Protein AF-A0AAN6R757-F1 (afdb_monomer_lite)

Structure (mmCIF, N/CA/C/O backbone):
data_AF-A0AAN6R757-F1
#
_entry.id   AF-A0AAN6R757-F1
#
loop_
_atom_site.group_PDB
_atom_site.id
_atom_site.type_symbol
_atom_site.label_atom_id
_atom_site.label_alt_id
_atom_site.label_comp_id
_atom_site.label_asym_id
_atom_site.label_entity_id
_atom_site.label_seq_id
_atom_site.pdbx_PDB_ins_code
_atom_site.Cartn_x
_atom_site.Cartn_y
_atom_site.Cartn_z
_atom_site.occupancy
_atom_site.B_iso_or_equiv
_atom_site.auth_seq_id
_atom_site.auth_comp_id
_atom_site.auth_asym_id
_atom_site.auth_atom_id
_atom_site.pdbx_PDB_model_num
ATOM 1 N N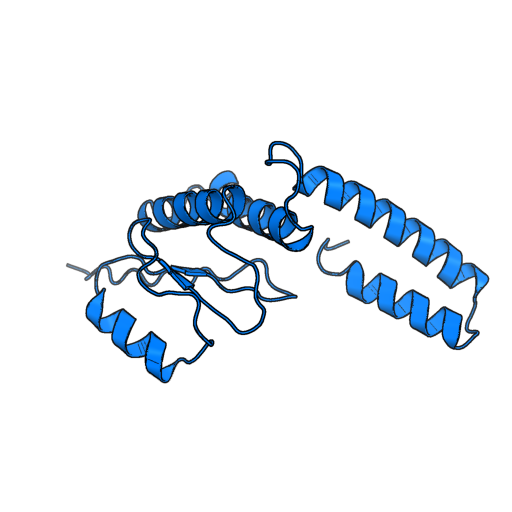 . MET A 1 1 ? 3.968 -3.737 19.428 1.00 42.16 1 MET A N 1
ATOM 2 C CA . MET A 1 1 ? 2.716 -4.061 18.716 1.00 42.16 1 MET A CA 1
ATOM 3 C C . MET A 1 1 ? 3.040 -4.020 17.236 1.00 42.16 1 MET A C 1
ATOM 5 O O . MET A 1 1 ? 3.551 -3.001 16.791 1.00 42.16 1 MET A O 1
ATOM 9 N N . GLU A 1 2 ? 2.880 -5.122 16.504 1.00 47.59 2 GLU A N 1
ATOM 10 C CA . GLU A 1 2 ? 3.058 -5.090 15.046 1.00 47.59 2 GLU A CA 1
ATOM 11 C C . GLU A 1 2 ? 2.054 -4.096 14.449 1.00 47.59 2 GLU A C 1
ATOM 13 O O . GLU A 1 2 ? 0.849 -4.220 14.682 1.00 47.59 2 GLU A O 1
ATOM 18 N N . ARG A 1 3 ? 2.552 -3.091 13.710 1.00 55.97 3 ARG A N 1
ATOM 19 C CA . ARG A 1 3 ? 1.737 -2.017 13.106 1.00 55.97 3 ARG A CA 1
ATOM 20 C C . ARG A 1 3 ? 0.619 -2.580 12.202 1.00 55.97 3 ARG A C 1
ATOM 22 O O . ARG A 1 3 ? -0.431 -1.966 12.067 1.00 55.97 3 ARG A O 1
ATOM 29 N N . THR A 1 4 ? 0.802 -3.789 11.664 1.00 54.69 4 THR A N 1
ATOM 30 C CA . THR A 1 4 ? -0.144 -4.546 10.821 1.00 54.69 4 THR A CA 1
ATOM 31 C C . THR A 1 4 ? -1.352 -5.142 11.557 1.00 54.69 4 THR A C 1
ATOM 33 O O . THR A 1 4 ? -2.259 -5.647 10.899 1.00 54.69 4 THR A O 1
ATOM 36 N N . ASN A 1 5 ? -1.420 -5.072 12.892 1.00 72.50 5 ASN A N 1
ATOM 37 C CA . ASN A 1 5 ? -2.529 -5.643 13.676 1.00 72.50 5 ASN A CA 1
ATOM 38 C C . ASN A 1 5 ? -3.460 -4.580 14.305 1.00 72.50 5 ASN A C 1
ATOM 40 O O . ASN A 1 5 ? -4.344 -4.898 15.104 1.00 72.50 5 ASN A O 1
ATOM 44 N N . LEU A 1 6 ? -3.278 -3.301 13.959 1.00 83.12 6 LEU A N 1
ATOM 45 C CA . LEU A 1 6 ? -4.083 -2.205 14.513 1.00 83.12 6 LEU A CA 1
ATOM 46 C C . LEU A 1 6 ? -5.534 -2.245 14.030 1.00 83.12 6 LEU A C 1
ATOM 48 O O . LEU A 1 6 ? -6.446 -2.167 14.848 1.00 83.12 6 LEU A O 1
ATOM 52 N N . ASP A 1 7 ? -5.765 -2.451 12.733 1.00 84.62 7 ASP A N 1
ATOM 53 C CA . ASP A 1 7 ? -7.122 -2.489 12.170 1.00 84.62 7 ASP A CA 1
ATOM 54 C C . ASP A 1 7 ? -7.954 -3.644 12.725 1.00 84.62 7 ASP A C 1
ATOM 56 O O . ASP A 1 7 ? -9.109 -3.459 13.106 1.00 84.62 7 ASP A O 1
ATOM 60 N N . ALA A 1 8 ? -7.355 -4.829 12.853 1.00 86.62 8 ALA A N 1
ATOM 61 C CA . ALA A 1 8 ? -8.032 -5.978 13.442 1.00 86.62 8 ALA A CA 1
ATOM 62 C C . ALA A 1 8 ? -8.360 -5.751 14.930 1.00 86.62 8 ALA A C 1
ATOM 64 O O . ALA A 1 8 ? -9.424 -6.169 15.396 1.00 86.62 8 ALA A O 1
ATOM 65 N N . SER A 1 9 ? -7.483 -5.057 15.662 1.00 89.50 9 SER A N 1
ATOM 66 C CA . SER A 1 9 ? -7.703 -4.688 17.066 1.00 89.50 9 SER A CA 1
ATOM 67 C C . SER A 1 9 ? -8.801 -3.628 17.215 1.00 89.50 9 SER A C 1
ATOM 69 O O . SER A 1 9 ? -9.659 -3.760 18.087 1.00 89.50 9 SER A O 1
ATOM 71 N N . ILE A 1 10 ? -8.846 -2.631 16.325 1.00 92.75 10 ILE A N 1
ATOM 72 C CA . ILE A 1 10 ? -9.920 -1.626 16.255 1.00 92.75 10 ILE A CA 1
ATOM 73 C C . ILE A 1 10 ? -11.268 -2.307 15.979 1.00 92.75 10 ILE A C 1
ATOM 75 O O . ILE A 1 10 ? -12.242 -2.078 16.699 1.00 92.75 10 ILE A O 1
ATOM 79 N N . ASP A 1 11 ? -11.329 -3.192 14.980 1.00 92.88 11 ASP A N 1
ATOM 80 C CA . ASP A 1 11 ? -12.548 -3.928 14.624 1.00 92.88 11 ASP A CA 1
ATOM 81 C C . ASP A 1 11 ? -12.994 -4.888 15.733 1.00 92.88 11 ASP A C 1
ATOM 83 O O . ASP A 1 11 ? -14.189 -5.092 15.962 1.00 92.88 11 ASP A O 1
ATOM 87 N N . MET A 1 12 ? -12.049 -5.491 16.454 1.00 93.62 12 MET A N 1
ATOM 88 C CA . MET A 1 12 ? -12.356 -6.259 17.655 1.00 93.62 12 MET A CA 1
ATOM 89 C C . MET A 1 12 ? -13.001 -5.371 18.725 1.00 93.62 12 MET A C 1
ATOM 91 O O . MET A 1 12 ? -14.061 -5.746 19.221 1.00 93.62 12 MET A O 1
ATOM 95 N N . CYS A 1 13 ? -12.412 -4.218 19.061 1.00 95.25 13 CYS A N 1
ATOM 96 C CA . CYS A 1 13 ? -12.955 -3.327 20.092 1.00 95.25 13 CYS A CA 1
ATOM 97 C C . CYS A 1 13 ? -14.373 -2.872 19.747 1.00 95.25 13 CYS A C 1
ATOM 99 O O . CYS A 1 13 ? -15.268 -2.989 20.579 1.00 95.25 13 CYS A O 1
ATOM 101 N N . ARG A 1 14 ? -14.606 -2.469 18.491 1.00 96.19 14 ARG A N 1
ATOM 102 C CA . ARG A 1 14 ? -15.942 -2.104 17.992 1.00 96.19 14 ARG A CA 1
ATOM 103 C C . ARG A 1 14 ? -16.962 -3.222 18.200 1.00 96.19 14 ARG A C 1
ATOM 105 O O . ARG A 1 14 ? -18.014 -2.984 18.778 1.00 96.19 14 ARG A O 1
ATOM 112 N N . ARG A 1 15 ? -16.622 -4.463 17.830 1.00 96.25 15 ARG A N 1
ATOM 113 C CA . ARG A 1 15 ? -17.514 -5.622 18.027 1.00 96.25 15 ARG A CA 1
ATOM 114 C C . ARG A 1 15 ? -17.830 -5.900 19.496 1.00 96.25 15 ARG A C 1
ATOM 116 O O . ARG A 1 15 ? -18.935 -6.339 19.794 1.00 96.25 15 ARG A O 1
ATOM 123 N N . GLN A 1 16 ? -16.877 -5.687 20.401 1.00 96.81 16 GLN A N 1
ATOM 124 C CA . GLN A 1 16 ? -17.099 -5.892 21.836 1.00 96.81 16 GLN A CA 1
ATOM 125 C C . GLN A 1 16 ? -17.991 -4.797 22.433 1.00 96.81 16 GLN A C 1
ATOM 127 O O . GLN A 1 16 ? -18.904 -5.112 23.196 1.00 96.81 16 GLN A O 1
ATOM 132 N N . ILE A 1 17 ? -17.790 -3.542 22.017 1.00 96.31 17 ILE A N 1
ATOM 133 C CA . ILE A 1 17 ? -18.650 -2.407 22.378 1.00 96.31 17 ILE A CA 1
ATOM 134 C C . ILE A 1 17 ? -20.086 -2.650 21.897 1.00 96.31 17 ILE A C 1
ATOM 136 O O . ILE A 1 17 ? -21.017 -2.555 22.695 1.00 96.31 17 ILE A O 1
ATOM 140 N N . ASP A 1 18 ? -20.264 -3.049 20.635 1.00 96.94 18 ASP A N 1
ATOM 141 C CA . ASP A 1 18 ? -21.580 -3.355 20.056 1.00 96.94 18 ASP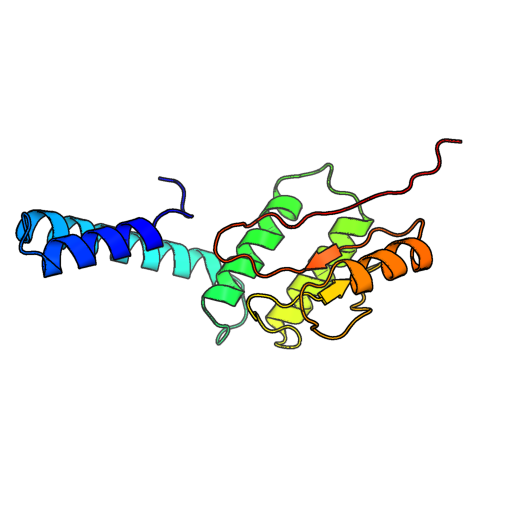 A CA 1
ATOM 142 C C . ASP A 1 18 ? -22.279 -4.524 20.773 1.00 96.94 18 ASP A C 1
ATOM 144 O O . ASP A 1 18 ? -23.506 -4.558 20.878 1.00 96.94 18 ASP A O 1
ATOM 148 N N . ALA A 1 19 ? -21.505 -5.478 21.301 1.00 96.56 19 ALA A N 1
ATOM 149 C CA . ALA A 1 19 ? -22.009 -6.593 22.100 1.00 96.56 19 ALA A CA 1
ATOM 150 C C . ALA A 1 19 ? -22.324 -6.216 23.564 1.00 96.56 19 ALA A C 1
ATOM 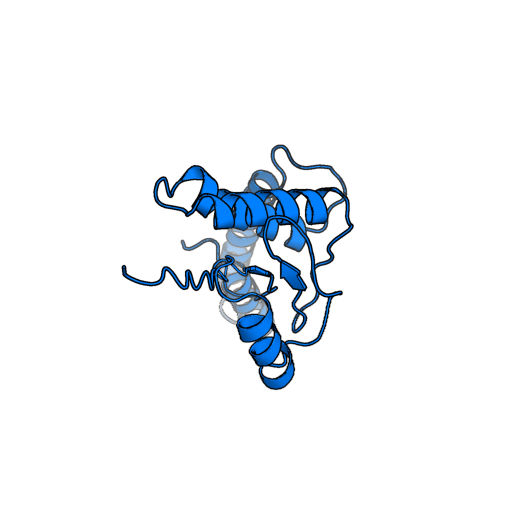152 O O . ALA A 1 19 ? -22.838 -7.052 24.309 1.00 96.56 19 ALA A O 1
ATOM 153 N N . GLY A 1 20 ? -22.023 -4.985 23.994 1.00 94.56 20 GLY A N 1
ATOM 154 C CA . GLY A 1 20 ? -22.192 -4.532 25.377 1.00 94.56 20 GLY A CA 1
ATOM 155 C C . GLY A 1 20 ? -21.177 -5.131 26.359 1.00 94.56 20 GLY A C 1
ATOM 156 O O . GLY A 1 20 ? -21.372 -5.051 27.573 1.00 94.56 20 GLY A O 1
ATOM 157 N N . CYS A 1 21 ? -20.106 -5.748 25.857 1.00 92.38 21 CYS A N 1
ATOM 158 C CA . CYS A 1 21 ? -19.069 -6.370 26.670 1.00 92.38 21 CYS A CA 1
ATOM 159 C C . CYS A 1 21 ? -18.106 -5.303 27.186 1.00 92.38 21 CYS A C 1
ATOM 161 O O . CYS A 1 21 ? -17.420 -4.694 26.374 1.00 92.38 21 CYS A O 1
ATOM 163 N N . ASP A 1 22 ? -18.031 -5.117 28.511 1.00 91.25 22 ASP A N 1
ATOM 164 C CA . ASP A 1 22 ? -17.036 -4.261 29.191 1.00 91.25 22 ASP A CA 1
ATOM 165 C C . ASP A 1 22 ? -16.753 -2.952 28.423 1.00 91.25 22 ASP A C 1
ATOM 167 O O . ASP A 1 22 ? -15.626 -2.652 28.022 1.00 91.25 22 ASP A O 1
ATOM 171 N N . VAL A 1 23 ? -17.840 -2.229 28.118 1.00 95.31 23 VAL A N 1
ATOM 172 C CA . VAL A 1 23 ? -17.849 -1.133 27.136 1.00 95.31 23 VAL A CA 1
ATOM 173 C C . VAL A 1 23 ? -16.820 -0.062 27.480 1.00 95.31 23 VAL A C 1
ATOM 175 O O . VAL A 1 23 ? -16.124 0.414 26.593 1.00 95.31 23 VAL A O 1
ATOM 178 N N . GLU A 1 24 ? -16.685 0.288 28.759 1.00 96.38 24 GLU A N 1
ATOM 179 C CA . GLU A 1 24 ? -15.736 1.307 29.216 1.00 96.38 24 GLU A CA 1
ATOM 180 C C . GLU A 1 24 ? -14.287 0.909 28.907 1.00 96.38 24 GLU A C 1
ATOM 182 O O . GLU A 1 24 ? -13.529 1.702 28.347 1.00 96.38 24 GLU A O 1
ATOM 187 N N . ARG A 1 25 ? -13.917 -0.348 29.180 1.00 94.94 25 ARG A N 1
ATOM 188 C CA . ARG A 1 25 ? -12.577 -0.859 28.886 1.00 94.94 25 ARG A CA 1
ATOM 189 C C . ARG A 1 25 ? -12.290 -0.885 27.388 1.00 94.94 25 ARG A C 1
ATOM 191 O O . ARG A 1 25 ? -11.206 -0.481 26.971 1.00 94.94 25 ARG A O 1
ATOM 198 N N . TYR A 1 26 ? -13.220 -1.395 26.581 1.00 96.19 26 TYR A N 1
ATOM 199 C CA . TYR A 1 26 ? -13.011 -1.482 25.134 1.00 96.19 26 TYR A CA 1
ATOM 200 C C . TYR A 1 26 ? -13.081 -0.122 24.442 1.00 96.19 26 TYR A C 1
ATOM 202 O O . TYR A 1 26 ? -12.413 0.047 23.426 1.00 96.19 26 TYR A O 1
ATOM 210 N N . GLN A 1 27 ? -13.819 0.846 24.991 1.00 97.12 27 GLN A N 1
ATOM 211 C CA . GLN A 1 27 ? -13.803 2.223 24.506 1.00 97.12 27 GLN A CA 1
ATOM 212 C C . GLN A 1 27 ? -12.452 2.886 24.779 1.00 97.12 27 GLN A C 1
ATOM 214 O O . GLN A 1 27 ? -11.849 3.400 23.846 1.00 97.12 27 GLN A O 1
ATOM 219 N N . ALA A 1 28 ? -11.932 2.795 26.009 1.00 95.25 28 ALA A N 1
ATOM 220 C CA . ALA A 1 28 ? -10.612 3.340 26.332 1.00 95.25 28 ALA A CA 1
ATOM 221 C C . ALA A 1 28 ? -9.514 2.727 25.443 1.00 95.25 28 ALA A C 1
ATOM 223 O O . ALA A 1 28 ? -8.690 3.440 24.882 1.00 95.25 28 ALA A O 1
ATOM 224 N N . TYR A 1 29 ? -9.551 1.406 25.236 1.00 94.56 29 TYR A N 1
ATOM 225 C CA . TYR A 1 29 ? -8.585 0.750 24.355 1.00 94.56 29 TYR A CA 1
ATOM 226 C C . TYR A 1 29 ? -8.767 1.125 22.875 1.00 94.56 29 TYR A C 1
ATOM 228 O O . TYR A 1 29 ? -7.785 1.242 22.145 1.00 94.56 29 TYR A O 1
ATOM 236 N N . LEU A 1 30 ? -10.006 1.328 22.413 1.00 95.19 30 LEU A N 1
ATOM 237 C CA . LEU A 1 30 ? -10.277 1.823 21.063 1.00 95.19 30 LEU A CA 1
ATOM 238 C C . LEU A 1 30 ? -9.681 3.219 20.852 1.00 95.19 30 LEU A C 1
ATOM 240 O O . LEU A 1 30 ? -9.103 3.458 19.795 1.00 95.19 30 LEU A O 1
ATOM 244 N N . ASP A 1 31 ? -9.802 4.109 21.835 1.00 95.44 31 ASP A N 1
ATOM 245 C CA . ASP A 1 31 ? -9.274 5.471 21.752 1.00 95.44 31 ASP A CA 1
ATOM 246 C C . ASP A 1 31 ? -7.738 5.454 21.612 1.00 95.44 31 ASP A C 1
ATOM 248 O O . ASP A 1 31 ? -7.214 6.042 20.663 1.00 95.44 31 ASP A O 1
ATOM 252 N N . ASP A 1 32 ? -7.035 4.670 22.441 1.00 94.00 32 ASP A N 1
ATOM 253 C CA . ASP A 1 32 ? -5.576 4.477 22.347 1.00 94.00 32 ASP A CA 1
ATOM 254 C C . ASP A 1 32 ? -5.151 3.924 20.970 1.00 94.00 32 ASP A C 1
ATOM 256 O O . ASP A 1 32 ? -4.156 4.344 20.373 1.00 94.00 32 ASP A O 1
ATOM 260 N N . LEU A 1 33 ? -5.909 2.958 20.433 1.00 92.44 33 LEU A N 1
ATOM 261 C CA . LEU A 1 33 ? -5.634 2.364 19.122 1.00 92.44 33 LEU A CA 1
ATOM 262 C C . LEU A 1 33 ? -5.839 3.363 17.976 1.00 92.44 33 LEU A C 1
ATOM 264 O O . LEU A 1 33 ? -5.109 3.312 16.983 1.00 92.44 33 LEU A O 1
ATOM 268 N N . LEU A 1 34 ? -6.838 4.242 18.084 1.00 92.12 34 LEU A N 1
ATOM 269 C CA . LEU A 1 34 ? -7.111 5.276 17.087 1.00 92.12 34 LEU A CA 1
ATOM 270 C C . LEU A 1 34 ? -6.037 6.367 17.100 1.00 92.12 34 LEU A C 1
ATOM 272 O O . LEU A 1 34 ? -5.629 6.802 16.023 1.00 92.12 34 LEU A O 1
ATOM 276 N N . GLU A 1 35 ? -5.553 6.764 18.278 1.00 91.75 35 GLU A N 1
ATOM 277 C CA . GLU A 1 35 ? -4.432 7.700 18.418 1.00 91.75 35 GLU A CA 1
ATOM 278 C C . GLU A 1 35 ? -3.157 7.120 17.794 1.00 91.75 35 GLU A C 1
ATOM 280 O O . GLU A 1 35 ? -2.594 7.717 16.876 1.00 91.75 35 GLU A O 1
ATOM 285 N N . ALA A 1 36 ? -2.779 5.895 18.175 1.00 89.12 36 ALA A N 1
ATOM 286 C CA . ALA A 1 36 ? -1.614 5.219 17.603 1.00 89.12 36 ALA A CA 1
ATOM 287 C C . ALA A 1 36 ? -1.719 5.057 16.076 1.00 89.12 36 ALA A C 1
ATOM 289 O O . ALA A 1 36 ? -0.731 5.193 15.351 1.00 89.12 36 ALA A O 1
ATOM 290 N N . LYS A 1 37 ? -2.922 4.772 15.558 1.00 87.00 37 LYS A N 1
ATOM 291 C CA . LYS A 1 37 ? -3.158 4.697 14.112 1.00 87.00 37 LYS A CA 1
ATOM 292 C C . LYS A 1 37 ? -2.958 6.055 13.437 1.00 87.00 37 LYS A C 1
ATOM 294 O O . LYS A 1 37 ? -2.364 6.096 12.363 1.00 87.00 37 LYS A O 1
ATOM 299 N N . ALA A 1 38 ? -3.430 7.143 14.041 1.00 86.75 38 ALA A N 1
ATOM 300 C CA . ALA A 1 38 ? -3.256 8.485 13.496 1.00 86.75 38 ALA A CA 1
ATOM 301 C C . ALA A 1 38 ? -1.774 8.890 13.439 1.00 86.75 38 ALA A C 1
ATOM 303 O O . ALA A 1 38 ? -1.337 9.422 12.422 1.00 86.75 38 ALA A O 1
ATOM 304 N N . GLU A 1 39 ? -0.992 8.584 14.477 1.00 87.88 39 GLU A N 1
ATOM 305 C CA . GLU A 1 39 ? 0.458 8.825 14.485 1.00 87.88 39 GLU A CA 1
ATOM 306 C C . GLU A 1 39 ? 1.166 8.066 13.354 1.00 87.88 39 GLU A C 1
ATOM 308 O O . GLU A 1 39 ? 1.931 8.644 12.588 1.00 87.88 39 GLU A O 1
ATOM 313 N N . ILE A 1 40 ? 0.845 6.783 13.176 1.00 85.81 40 ILE A N 1
ATOM 314 C CA . ILE A 1 40 ? 1.423 5.964 12.102 1.00 85.81 40 ILE A CA 1
ATOM 315 C C . ILE A 1 40 ? 1.031 6.485 10.713 1.00 85.81 40 ILE A C 1
ATOM 317 O O . ILE A 1 40 ? 1.841 6.455 9.789 1.00 85.81 40 ILE A O 1
ATOM 321 N N . GLU A 1 41 ? -0.204 6.956 10.536 1.00 84.88 41 GLU A N 1
ATOM 322 C CA . GLU A 1 41 ? -0.638 7.548 9.268 1.00 84.88 41 GLU A CA 1
ATOM 323 C C . GLU A 1 41 ? 0.116 8.850 8.949 1.00 84.88 41 GLU A C 1
ATOM 325 O O . GLU A 1 41 ? 0.379 9.120 7.776 1.00 84.88 41 GLU A O 1
ATOM 330 N N . VAL A 1 42 ? 0.501 9.627 9.969 1.00 86.19 42 VAL A N 1
ATOM 331 C CA . VAL A 1 42 ? 1.382 10.794 9.804 1.00 86.19 42 VAL A CA 1
ATOM 332 C C . VAL A 1 42 ? 2.776 10.353 9.362 1.00 86.19 42 VAL A C 1
ATOM 334 O O . VAL A 1 42 ? 3.275 10.893 8.374 1.00 86.19 42 VAL A O 1
ATOM 337 N N . ASP A 1 43 ? 3.360 9.338 10.011 1.00 86.88 43 ASP A N 1
ATOM 338 C CA . ASP A 1 43 ? 4.660 8.772 9.613 1.00 86.88 43 ASP A CA 1
ATOM 339 C C . ASP A 1 43 ? 4.654 8.329 8.136 1.00 86.88 43 ASP A C 1
ATOM 341 O O . ASP A 1 43 ? 5.610 8.556 7.398 1.00 86.88 43 ASP A O 1
ATOM 345 N N . TYR A 1 44 ? 3.573 7.691 7.671 1.00 87.81 44 TYR A N 1
ATOM 346 C CA . TYR A 1 44 ? 3.474 7.204 6.288 1.00 87.81 44 TYR A CA 1
ATOM 347 C C . TYR A 1 44 ? 3.411 8.323 5.245 1.00 87.81 44 TYR A C 1
ATOM 349 O O . TYR A 1 44 ? 3.853 8.130 4.111 1.00 87.81 44 TYR A O 1
ATOM 357 N N . ALA A 1 45 ? 2.847 9.474 5.607 1.00 89.56 45 ALA A N 1
ATOM 358 C CA . ALA A 1 45 ? 2.734 10.626 4.721 1.00 89.56 45 ALA A CA 1
ATOM 359 C C . ALA A 1 45 ? 3.996 11.507 4.716 1.00 89.56 45 ALA A C 1
ATOM 361 O O . ALA A 1 45 ? 4.106 12.413 3.884 1.00 89.56 45 ALA A O 1
ATOM 362 N N . GLU A 1 46 ? 4.949 11.268 5.622 1.00 91.38 46 GLU A N 1
ATOM 363 C CA . GLU A 1 46 ? 6.147 12.090 5.742 1.00 91.38 46 GLU A CA 1
ATOM 364 C C . GLU A 1 46 ? 6.998 12.047 4.459 1.00 91.38 46 GLU A C 1
ATOM 366 O O . GLU A 1 46 ? 7.442 10.997 3.986 1.00 91.38 46 GLU A O 1
ATOM 371 N N . GLY A 1 47 ? 7.223 13.228 3.875 1.00 91.19 47 GLY A N 1
ATOM 372 C CA . GLY A 1 47 ? 7.995 13.389 2.641 1.00 91.19 47 GLY A CA 1
ATOM 373 C C . GLY A 1 47 ? 7.271 12.961 1.360 1.00 91.19 47 GLY A C 1
ATOM 374 O O . GLY A 1 47 ? 7.890 12.980 0.297 1.00 91.19 47 GLY A O 1
ATOM 375 N N . GLU A 1 48 ? 5.985 12.602 1.428 1.00 94.56 48 GLU A N 1
ATOM 376 C CA . GLU A 1 48 ? 5.195 12.172 0.272 1.00 94.56 48 GLU A CA 1
ATOM 377 C C . GLU A 1 48 ? 4.257 13.273 -0.261 1.00 94.56 48 GLU A C 1
ATOM 379 O O . GLU A 1 48 ? 3.870 14.183 0.480 1.00 94.56 48 GLU A O 1
ATOM 384 N N . PRO A 1 49 ? 3.868 13.230 -1.553 1.00 94.75 49 PRO A N 1
ATOM 385 C CA . PRO A 1 49 ? 2.926 14.192 -2.118 1.00 94.75 49 PRO A CA 1
ATOM 386 C C . PRO A 1 49 ? 1.597 14.218 -1.346 1.00 94.75 49 PRO A C 1
ATOM 388 O O . PRO A 1 49 ? 1.082 13.157 -0.982 1.00 94.75 49 PRO A O 1
ATOM 391 N N . PRO A 1 50 ? 0.994 15.397 -1.111 1.00 92.56 50 PRO A N 1
ATOM 392 C CA . PRO A 1 50 ? -0.310 15.482 -0.466 1.00 92.56 50 PRO A CA 1
ATOM 393 C C . PRO A 1 50 ? -1.420 14.949 -1.383 1.00 92.56 50 PRO A C 1
ATOM 395 O O . PRO A 1 50 ? -1.334 15.041 -2.606 1.00 92.56 50 PRO A O 1
ATOM 398 N N . GLY A 1 51 ? -2.508 14.460 -0.786 1.00 89.94 51 GLY A N 1
ATOM 399 C CA . GLY A 1 51 ? -3.713 14.051 -1.518 1.00 89.94 51 GLY A CA 1
ATOM 400 C C . GLY A 1 51 ? -3.721 12.597 -1.998 1.00 89.94 51 GLY A C 1
ATOM 401 O O . GLY A 1 51 ? -4.656 12.203 -2.695 1.00 89.94 51 GLY A O 1
ATOM 402 N N . LEU A 1 52 ? -2.729 11.792 -1.609 1.00 91.50 52 LEU A N 1
ATOM 403 C CA . LEU A 1 52 ? -2.772 10.345 -1.806 1.00 91.50 52 LEU A CA 1
ATOM 404 C C . LEU A 1 52 ? -3.734 9.701 -0.796 1.00 91.50 52 LEU A C 1
ATOM 406 O O . LEU A 1 52 ? -4.039 10.261 0.260 1.00 91.50 52 LEU A O 1
ATOM 410 N N . SER A 1 53 ? -4.241 8.514 -1.129 1.00 89.56 53 SER A N 1
ATOM 411 C CA . SER A 1 53 ? -5.045 7.742 -0.177 1.00 89.56 53 SER A CA 1
ATOM 412 C C . SER A 1 53 ? -4.163 7.161 0.934 1.00 89.56 53 SER A C 1
ATOM 414 O O . SER A 1 53 ? -2.965 6.950 0.745 1.00 89.56 53 SER A O 1
ATOM 416 N N . LYS A 1 54 ? -4.764 6.858 2.089 1.00 86.31 54 LYS A N 1
ATOM 417 C CA . LYS A 1 54 ? -4.067 6.230 3.226 1.00 86.31 54 LYS A CA 1
ATOM 418 C C . LYS A 1 54 ? -3.368 4.930 2.830 1.00 86.31 54 LYS A C 1
ATOM 420 O O . LYS A 1 54 ? -2.206 4.732 3.170 1.00 86.31 54 LYS A O 1
ATOM 425 N N . ASP A 1 55 ? -4.052 4.106 2.042 1.00 84.44 55 ASP A N 1
ATOM 426 C CA . ASP A 1 55 ? -3.508 2.846 1.542 1.00 84.44 55 ASP A CA 1
ATOM 427 C C . ASP A 1 55 ? -2.266 3.093 0.669 1.00 84.44 55 ASP A C 1
ATOM 429 O O . ASP A 1 55 ? -1.296 2.338 0.734 1.00 84.44 55 ASP A O 1
ATOM 433 N N . VAL A 1 56 ? -2.264 4.174 -0.126 1.00 89.44 56 VAL A N 1
ATOM 434 C CA . VAL A 1 56 ? -1.123 4.542 -0.982 1.00 89.44 56 VAL A CA 1
ATOM 435 C C . VAL A 1 56 ? 0.063 4.995 -0.139 1.00 89.44 56 VAL A C 1
ATOM 437 O O . VAL A 1 56 ? 1.173 4.527 -0.384 1.00 89.44 56 VAL A O 1
ATOM 440 N N . TYR A 1 57 ? -0.152 5.831 0.881 1.00 90.12 57 TYR A N 1
ATOM 441 C CA . TYR A 1 57 ? 0.919 6.216 1.808 1.00 90.12 57 TYR A CA 1
ATOM 442 C C . TYR A 1 57 ? 1.527 4.998 2.503 1.00 90.12 57 TYR A C 1
ATOM 444 O O . TYR A 1 57 ? 2.746 4.827 2.508 1.00 90.12 57 TYR A O 1
ATOM 452 N N . GLN A 1 58 ? 0.684 4.102 3.018 1.00 86.31 58 GLN A N 1
ATOM 453 C CA . GLN A 1 58 ? 1.145 2.871 3.647 1.00 86.31 58 GLN A CA 1
ATOM 454 C C . GLN A 1 58 ? 1.950 2.006 2.671 1.00 86.31 58 GLN A C 1
ATOM 456 O O . GLN A 1 58 ? 3.012 1.497 3.032 1.00 86.31 58 GLN A O 1
ATOM 461 N N . ARG A 1 59 ? 1.486 1.846 1.425 1.00 86.88 59 ARG A N 1
ATOM 462 C CA . ARG A 1 59 ? 2.197 1.034 0.432 1.00 86.88 59 ARG A CA 1
ATOM 463 C C . ARG A 1 59 ? 3.542 1.643 0.053 1.00 86.88 59 ARG A C 1
ATOM 465 O O . ARG A 1 59 ? 4.527 0.910 -0.004 1.00 86.88 59 ARG A O 1
ATOM 472 N N . ILE A 1 60 ? 3.600 2.959 -0.148 1.00 90.44 60 ILE A N 1
ATOM 473 C CA . ILE A 1 60 ? 4.853 3.688 -0.374 1.00 90.44 60 ILE A CA 1
ATOM 474 C C . ILE A 1 60 ? 5.818 3.453 0.792 1.00 90.44 60 ILE A C 1
ATOM 476 O O . ILE A 1 60 ? 6.967 3.077 0.562 1.00 90.44 60 ILE A O 1
ATOM 480 N N . TRP A 1 61 ? 5.352 3.600 2.035 1.00 88.12 61 TRP A N 1
ATOM 481 C CA . TRP A 1 61 ? 6.167 3.336 3.218 1.00 88.12 61 TRP A CA 1
ATOM 482 C C . TRP A 1 61 ? 6.702 1.898 3.232 1.00 88.12 61 TRP A C 1
ATOM 484 O O . TRP A 1 61 ? 7.900 1.697 3.421 1.00 88.12 61 TRP A O 1
ATOM 494 N N . CYS A 1 62 ? 5.855 0.900 2.946 1.00 84.19 62 CYS A N 1
ATOM 495 C CA . CYS A 1 62 ? 6.266 -0.503 2.855 1.00 84.19 62 CYS A CA 1
ATOM 496 C C . CYS A 1 62 ? 7.322 -0.748 1.770 1.00 84.19 62 CYS A C 1
ATOM 498 O O . CYS A 1 62 ? 8.256 -1.504 2.011 1.00 84.19 62 CYS A O 1
ATOM 500 N N . LEU A 1 63 ? 7.186 -0.128 0.596 1.00 85.50 63 LEU A N 1
ATOM 501 C CA . LEU A 1 63 ? 8.131 -0.276 -0.516 1.00 85.50 63 LEU A CA 1
ATOM 502 C C . LEU A 1 63 ? 9.494 0.363 -0.222 1.00 85.50 63 LEU A C 1
ATOM 504 O O . LEU A 1 63 ? 10.511 -0.128 -0.710 1.00 85.50 63 LEU A O 1
ATOM 508 N N . LYS A 1 64 ? 9.536 1.412 0.607 1.00 86.88 64 LYS A N 1
ATOM 509 C CA . LYS A 1 64 ? 10.797 2.003 1.074 1.00 86.88 64 LYS A CA 1
ATOM 510 C C . LYS A 1 64 ? 11.571 1.078 2.011 1.00 86.88 64 LYS A C 1
ATOM 512 O O . LYS A 1 64 ? 12.793 1.065 1.936 1.00 86.88 64 LYS A O 1
ATOM 517 N N . GLN A 1 65 ? 10.893 0.280 2.849 1.00 82.00 65 GLN A N 1
ATOM 518 C CA . GLN A 1 65 ? 11.572 -0.493 3.901 1.00 82.00 65 GLN A CA 1
ATOM 519 C C . GLN A 1 65 ? 12.670 -1.428 3.349 1.00 82.00 65 GLN A C 1
ATOM 521 O O . GLN A 1 65 ? 13.798 -1.340 3.826 1.00 82.00 65 GLN A O 1
ATOM 526 N N . PRO A 1 66 ? 12.428 -2.277 2.327 1.00 74.69 66 PRO A N 1
ATOM 527 C CA . PRO A 1 66 ? 13.495 -3.109 1.771 1.00 74.69 66 PRO A CA 1
ATOM 528 C C . PRO A 1 66 ? 14.624 -2.286 1.142 1.00 74.69 66 PRO A C 1
ATOM 530 O O . PRO A 1 66 ? 15.781 -2.656 1.253 1.00 74.69 66 PRO A O 1
ATOM 533 N N . VAL A 1 67 ? 14.317 -1.152 0.506 1.00 75.06 67 VAL A N 1
ATOM 534 C CA . VAL A 1 67 ? 15.337 -0.310 -0.145 1.00 75.06 67 VAL A CA 1
ATOM 535 C C . VAL A 1 67 ? 16.228 0.405 0.874 1.00 75.06 67 VAL A C 1
ATOM 537 O O . VAL A 1 67 ? 17.407 0.626 0.605 1.00 75.06 67 VAL A O 1
ATOM 540 N N . GLU A 1 68 ? 15.671 0.781 2.024 1.00 76.50 68 GLU A N 1
ATOM 541 C CA . GLU A 1 68 ? 16.387 1.483 3.092 1.00 76.50 68 GLU A CA 1
ATOM 542 C C . GLU A 1 68 ? 17.183 0.536 3.996 1.00 76.50 68 GLU A C 1
ATOM 544 O O . GLU A 1 68 ? 18.259 0.909 4.462 1.00 76.50 68 GLU A O 1
ATOM 549 N N . TYR A 1 69 ? 16.671 -0.674 4.243 1.00 72.88 69 TYR A N 1
ATOM 550 C CA . TYR A 1 69 ? 17.216 -1.579 5.261 1.00 72.88 69 TYR A CA 1
ATOM 551 C C . TYR A 1 69 ? 17.863 -2.857 4.715 1.00 72.88 69 TYR A C 1
ATOM 553 O O . TYR A 1 69 ? 18.526 -3.553 5.484 1.00 72.88 69 TYR A O 1
ATOM 561 N N . ASP A 1 70 ? 17.701 -3.179 3.429 1.00 76.06 70 ASP A N 1
ATOM 562 C CA . ASP A 1 70 ? 18.305 -4.363 2.814 1.00 76.06 70 ASP A CA 1
ATOM 563 C C . ASP A 1 70 ? 19.359 -3.971 1.768 1.00 76.06 70 ASP A C 1
ATOM 565 O O . ASP A 1 70 ? 19.071 -3.766 0.588 1.00 76.06 70 ASP A O 1
ATOM 569 N N . GLU A 1 71 ? 20.620 -3.889 2.202 1.00 72.12 71 GLU A N 1
ATOM 570 C CA . GLU A 1 71 ? 21.767 -3.637 1.316 1.00 72.12 71 GLU A CA 1
ATOM 571 C C . GLU A 1 71 ? 21.988 -4.755 0.280 1.00 72.12 71 GLU A C 1
ATOM 573 O O . GLU A 1 71 ? 22.729 -4.558 -0.686 1.00 72.12 71 GLU A O 1
ATOM 578 N N . LEU A 1 72 ? 21.359 -5.924 0.460 1.00 76.25 72 LEU A N 1
ATOM 579 C CA . LEU A 1 72 ? 21.465 -7.069 -0.442 1.00 76.25 72 LEU A CA 1
ATOM 580 C C . LEU A 1 72 ? 20.350 -7.100 -1.493 1.00 76.25 72 LEU A C 1
ATOM 582 O O . LEU A 1 72 ? 20.318 -8.029 -2.305 1.00 76.25 72 LEU A O 1
ATOM 586 N N . ILE A 1 73 ? 19.457 -6.102 -1.521 1.00 76.88 73 ILE A N 1
ATOM 587 C CA . ILE A 1 73 ? 18.423 -6.031 -2.550 1.00 76.88 73 ILE A CA 1
ATOM 588 C C . ILE A 1 73 ? 19.069 -5.939 -3.949 1.00 76.88 73 ILE A C 1
ATOM 590 O O . ILE A 1 73 ? 19.904 -5.059 -4.194 1.00 76.88 73 ILE A O 1
ATOM 594 N N . PRO A 1 74 ? 18.704 -6.819 -4.903 1.00 81.00 74 PRO A N 1
ATOM 595 C CA . PRO A 1 74 ? 19.244 -6.753 -6.255 1.00 81.00 74 PRO A CA 1
ATOM 596 C C . PRO A 1 74 ? 19.000 -5.383 -6.899 1.00 81.00 74 PRO A C 1
ATOM 598 O O . PRO A 1 74 ? 17.922 -4.800 -6.758 1.00 81.00 74 PRO A O 1
ATOM 601 N N . ILE A 1 75 ? 19.974 -4.883 -7.670 1.00 83.00 75 ILE A N 1
ATOM 602 C CA . ILE A 1 75 ? 19.864 -3.590 -8.378 1.00 83.00 75 ILE A CA 1
ATOM 603 C C . ILE A 1 75 ? 18.593 -3.543 -9.238 1.00 83.00 75 ILE A C 1
ATOM 605 O O . ILE A 1 75 ? 17.894 -2.535 -9.269 1.00 83.00 75 ILE A O 1
ATOM 609 N N . SER A 1 76 ? 18.272 -4.650 -9.901 1.00 80.12 76 SER A N 1
ATOM 610 C CA . SER A 1 76 ? 17.074 -4.821 -10.722 1.00 80.12 76 SER A CA 1
ATOM 611 C C . SER A 1 76 ? 15.775 -4.669 -9.914 1.00 80.12 76 SER A C 1
ATOM 613 O O . SER A 1 76 ? 14.839 -4.003 -10.358 1.00 80.12 76 SER A O 1
ATOM 615 N N . SER A 1 77 ? 15.740 -5.194 -8.685 1.00 80.88 77 SER A N 1
ATOM 616 C CA . SER A 1 77 ? 14.624 -4.999 -7.752 1.00 80.88 77 SER A CA 1
ATOM 617 C C . SER A 1 77 ? 14.511 -3.541 -7.311 1.00 80.88 77 SER A C 1
ATOM 619 O O . SER A 1 77 ? 13.411 -3.000 -7.313 1.00 80.88 77 SER A O 1
ATOM 621 N N . LYS A 1 78 ? 15.633 -2.866 -7.026 1.00 85.06 78 LYS A N 1
ATOM 622 C CA . LYS A 1 78 ? 15.634 -1.434 -6.690 1.00 85.06 78 LYS A CA 1
ATOM 623 C C . LYS A 1 78 ? 15.074 -0.570 -7.825 1.00 85.06 78 LYS A C 1
ATOM 625 O O . LYS A 1 78 ? 14.239 0.290 -7.572 1.00 85.06 78 LYS A O 1
ATOM 630 N N . ILE A 1 79 ? 15.473 -0.842 -9.070 1.00 89.31 79 ILE A N 1
ATOM 631 C CA . ILE A 1 79 ? 14.964 -0.135 -10.257 1.00 89.31 79 ILE A CA 1
ATOM 632 C C . ILE A 1 79 ? 13.439 -0.292 -10.380 1.00 89.31 79 ILE A C 1
ATOM 634 O O . ILE A 1 79 ? 12.738 0.684 -10.652 1.00 89.31 79 ILE A O 1
ATOM 638 N N . ASN A 1 80 ? 12.912 -1.502 -10.165 1.00 89.69 80 ASN A N 1
ATOM 639 C CA . ASN A 1 80 ? 11.467 -1.737 -10.160 1.00 89.69 80 ASN A CA 1
ATOM 640 C C . ASN A 1 80 ? 10.778 -0.981 -9.015 1.00 89.69 80 ASN A C 1
ATOM 642 O O . ASN A 1 80 ? 9.782 -0.300 -9.259 1.00 89.69 80 ASN A O 1
ATOM 646 N N . THR A 1 81 ? 11.321 -1.042 -7.797 1.00 88.94 81 THR A N 1
ATOM 647 C CA . THR A 1 81 ? 10.761 -0.335 -6.638 1.00 88.94 81 THR A CA 1
ATOM 648 C C . THR A 1 81 ? 10.702 1.174 -6.860 1.00 88.94 81 THR A C 1
ATOM 650 O O . THR A 1 81 ? 9.652 1.772 -6.633 1.00 88.94 81 THR A O 1
ATOM 653 N N . ASP A 1 82 ? 11.775 1.794 -7.358 1.00 91.88 82 ASP A N 1
ATOM 654 C CA . ASP A 1 82 ? 11.819 3.236 -7.632 1.00 91.88 82 ASP A CA 1
ATOM 655 C C . ASP A 1 82 ? 10.740 3.649 -8.648 1.00 91.88 82 ASP A C 1
ATOM 657 O O . ASP A 1 82 ? 10.052 4.659 -8.471 1.00 91.88 82 ASP A O 1
ATOM 661 N N . ALA A 1 83 ? 10.536 2.836 -9.689 1.00 93.94 83 ALA A N 1
ATOM 662 C CA . ALA A 1 83 ? 9.516 3.089 -10.700 1.00 93.94 83 ALA A CA 1
ATOM 663 C C . ALA A 1 83 ? 8.083 2.936 -10.157 1.00 93.94 83 ALA A C 1
ATOM 665 O O . ALA A 1 83 ? 7.209 3.740 -10.490 1.00 93.94 83 ALA A O 1
ATOM 666 N N . ILE A 1 84 ? 7.845 1.945 -9.294 1.00 92.62 84 ILE A N 1
ATOM 667 C CA . ILE A 1 84 ? 6.549 1.728 -8.633 1.00 92.62 84 ILE A CA 1
ATOM 668 C C . ILE A 1 84 ? 6.242 2.870 -7.658 1.00 92.62 84 ILE A C 1
ATOM 670 O O . ILE A 1 84 ? 5.126 3.393 -7.654 1.00 92.62 84 ILE A O 1
ATOM 674 N N . LEU A 1 85 ? 7.231 3.300 -6.866 1.00 93.19 85 LEU A N 1
ATOM 675 C CA . LEU A 1 85 ? 7.110 4.446 -5.963 1.00 93.19 85 LEU A CA 1
ATOM 676 C C . LEU A 1 85 ? 6.688 5.705 -6.726 1.00 93.19 85 LEU A C 1
ATOM 678 O O . LEU A 1 85 ? 5.739 6.382 -6.332 1.00 93.19 85 LEU A O 1
ATOM 682 N N . GLU A 1 86 ? 7.349 5.995 -7.846 1.00 95.56 86 GLU A N 1
ATOM 683 C CA . GLU A 1 86 ? 6.996 7.131 -8.699 1.00 95.56 86 GLU A CA 1
ATOM 684 C C . GLU A 1 86 ? 5.585 6.998 -9.292 1.00 95.56 86 GLU A C 1
ATOM 686 O O . GLU A 1 86 ? 4.831 7.974 -9.372 1.00 95.56 86 GLU A O 1
ATOM 691 N N . ALA A 1 87 ? 5.179 5.789 -9.680 1.00 94.75 87 ALA A N 1
ATOM 692 C CA . ALA A 1 87 ? 3.846 5.546 -10.214 1.00 94.75 87 ALA A CA 1
ATOM 693 C C . ALA A 1 87 ? 2.743 5.809 -9.178 1.00 94.75 87 ALA A C 1
ATOM 695 O O . ALA A 1 87 ? 1.730 6.421 -9.523 1.00 94.75 87 ALA A O 1
ATOM 696 N N . TYR A 1 88 ? 2.949 5.427 -7.915 1.00 94.12 88 TYR A N 1
ATOM 697 C CA . TYR A 1 88 ? 2.029 5.768 -6.828 1.00 94.12 88 TYR A CA 1
ATOM 698 C C . TYR A 1 88 ? 2.010 7.271 -6.535 1.00 94.12 88 TYR A C 1
ATOM 700 O O . TYR A 1 88 ? 0.938 7.871 -6.472 1.00 94.12 88 TYR A O 1
ATOM 708 N N . ARG A 1 89 ? 3.184 7.907 -6.424 1.00 95.50 89 ARG A N 1
ATOM 709 C CA . ARG A 1 89 ? 3.316 9.352 -6.156 1.00 95.50 89 ARG A CA 1
ATOM 710 C C . ARG A 1 89 ? 2.642 10.224 -7.209 1.00 95.50 89 ARG A C 1
ATOM 712 O O . ARG A 1 89 ? 2.108 11.281 -6.888 1.00 95.50 89 ARG A O 1
ATOM 719 N N . THR A 1 90 ? 2.664 9.779 -8.464 1.00 94.94 90 THR A N 1
ATOM 720 C CA . THR A 1 90 ? 2.048 10.484 -9.598 1.00 94.94 90 THR A CA 1
ATOM 721 C C . THR A 1 90 ? 0.608 10.059 -9.883 1.00 94.94 90 THR A C 1
ATOM 723 O O . THR A 1 90 ? 0.002 10.579 -10.819 1.00 94.94 90 THR A O 1
ATOM 726 N N . GLY A 1 91 ? 0.054 9.116 -9.114 1.00 91.38 91 GLY A N 1
ATOM 727 C CA . GLY A 1 91 ? -1.293 8.582 -9.328 1.00 91.38 91 GLY A CA 1
ATOM 728 C C . GLY A 1 91 ? -1.451 7.751 -10.608 1.00 91.38 91 GLY A C 1
ATOM 729 O O . GLY A 1 91 ? -2.571 7.496 -11.036 1.00 91.38 91 GLY A O 1
ATOM 730 N N . LYS A 1 92 ? -0.349 7.329 -11.243 1.00 92.12 92 LYS A N 1
ATOM 731 C CA . LYS A 1 92 ? -0.370 6.422 -12.406 1.00 92.12 92 LYS A CA 1
ATOM 732 C C . LYS A 1 92 ? -0.689 4.984 -12.014 1.00 92.12 92 LYS A C 1
ATOM 734 O O . LYS A 1 92 ? -1.159 4.218 -12.852 1.00 92.12 92 LYS A O 1
ATOM 739 N N . LEU A 1 93 ? -0.405 4.625 -10.765 1.00 90.50 93 LEU A N 1
ATOM 740 C CA . LEU A 1 93 ? -0.755 3.341 -10.187 1.00 90.50 93 LEU A CA 1
ATOM 741 C C . LEU A 1 93 ? -1.750 3.551 -9.050 1.00 90.50 93 LEU A C 1
ATOM 743 O O . LEU A 1 93 ? -1.515 4.334 -8.130 1.00 90.50 93 LEU A O 1
ATOM 747 N N . GLU A 1 94 ? -2.864 2.833 -9.127 1.00 85.81 94 GLU A N 1
ATOM 748 C CA . GLU A 1 94 ? -3.916 2.853 -8.121 1.00 85.81 94 GLU A CA 1
ATOM 749 C C . GLU A 1 94 ? -3.908 1.553 -7.325 1.00 85.81 94 GLU A C 1
ATOM 751 O O . GLU A 1 94 ? -3.685 0.464 -7.862 1.00 85.81 94 GLU A O 1
ATOM 756 N N . ILE A 1 95 ? -4.220 1.663 -6.038 1.00 85.31 95 ILE A N 1
ATOM 757 C CA . ILE A 1 95 ? -4.406 0.504 -5.177 1.00 85.31 95 ILE A CA 1
ATOM 758 C C . ILE A 1 95 ? -5.764 -0.126 -5.473 1.00 85.31 95 ILE A C 1
ATOM 760 O O . ILE A 1 95 ? -6.810 0.472 -5.224 1.00 85.31 95 ILE A O 1
ATOM 764 N N . LYS A 1 96 ? -5.748 -1.364 -5.980 1.00 85.00 96 LYS A N 1
ATOM 765 C CA . LYS A 1 96 ? -6.962 -2.131 -6.268 1.00 85.00 96 LYS A CA 1
ATOM 766 C C . LYS A 1 96 ? -6.816 -3.583 -5.800 1.00 85.00 96 LYS A C 1
ATOM 768 O O . LYS A 1 96 ? -6.064 -4.341 -6.411 1.00 85.00 96 LYS A O 1
ATOM 773 N N . PRO A 1 97 ? -7.538 -3.994 -4.742 1.00 81.94 97 PRO A N 1
ATOM 774 C CA . PRO A 1 97 ? -7.484 -5.364 -4.236 1.00 81.94 97 PRO A CA 1
ATOM 775 C C . PRO A 1 97 ? -7.809 -6.407 -5.314 1.00 81.94 97 PRO A C 1
ATOM 777 O O . PRO A 1 97 ? -8.736 -6.221 -6.105 1.00 81.94 97 PRO A O 1
ATOM 780 N N . GLY A 1 98 ? -7.055 -7.510 -5.326 1.00 81.94 98 GLY A N 1
ATOM 781 C CA . GLY A 1 98 ? -7.210 -8.604 -6.297 1.00 81.94 98 GLY A CA 1
ATOM 782 C C . GLY A 1 98 ? -6.711 -8.285 -7.710 1.00 81.94 98 GLY A C 1
ATOM 783 O O . GLY A 1 98 ? -6.948 -9.063 -8.636 1.00 81.94 98 GLY A O 1
ATOM 784 N N . MET A 1 99 ? -6.050 -7.139 -7.890 1.00 86.31 99 MET A N 1
ATOM 785 C CA . MET A 1 99 ? -5.397 -6.763 -9.134 1.00 86.31 99 MET A CA 1
ATOM 786 C C . MET A 1 99 ? -3.894 -6.615 -8.927 1.00 86.31 99 MET A C 1
ATOM 788 O O . MET A 1 99 ? -3.425 -6.254 -7.847 1.00 86.31 99 MET A O 1
ATOM 792 N N . VAL A 1 100 ? -3.156 -6.871 -9.999 1.00 87.56 100 VAL A N 1
ATOM 793 C CA . VAL A 1 100 ? -1.701 -6.868 -10.042 1.00 87.56 100 VAL A CA 1
ATOM 794 C C . VAL A 1 100 ? -1.208 -6.102 -11.257 1.00 87.56 100 VAL A C 1
ATOM 796 O O . VAL A 1 100 ? -1.868 -6.050 -12.299 1.00 87.56 100 VAL A O 1
ATOM 799 N N . SER A 1 101 ? -0.028 -5.513 -11.127 1.00 88.69 101 SER A N 1
ATOM 800 C CA . SER A 1 101 ? 0.731 -4.989 -12.260 1.00 88.69 101 SER A CA 1
ATOM 801 C C . SER A 1 101 ? 2.106 -5.639 -12.286 1.00 88.69 101 SER A C 1
ATOM 803 O O . SER A 1 101 ? 2.681 -5.933 -11.237 1.00 88.69 101 SER A O 1
ATOM 805 N N . VAL A 1 102 ? 2.611 -5.903 -13.488 1.00 89.38 102 VAL A N 1
ATOM 806 C CA . VAL A 1 102 ? 3.912 -6.542 -13.675 1.00 89.38 102 VAL A CA 1
ATOM 807 C C . VAL A 1 102 ? 4.913 -5.492 -14.125 1.00 89.38 102 VAL A C 1
ATOM 809 O O . VAL A 1 102 ? 4.649 -4.732 -15.062 1.00 89.38 102 VAL A O 1
ATOM 812 N N . TRP A 1 103 ? 6.057 -5.468 -13.451 1.00 90.69 103 TRP A N 1
ATOM 813 C CA . TRP A 1 103 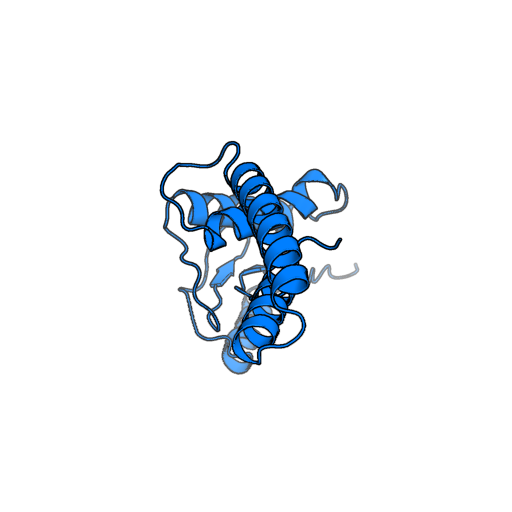? 7.136 -4.519 -13.679 1.00 90.69 103 TRP A CA 1
ATOM 814 C C . TRP A 1 103 ? 8.434 -5.248 -14.000 1.00 90.69 103 TRP A C 1
ATOM 816 O O . TRP A 1 103 ? 8.769 -6.240 -13.356 1.00 90.69 103 TRP A O 1
ATOM 826 N N . VAL A 1 104 ? 9.149 -4.757 -15.009 1.00 89.62 104 VAL A N 1
ATOM 827 C CA . VAL A 1 104 ? 10.444 -5.289 -15.443 1.00 89.62 104 VAL A CA 1
ATOM 828 C C . VAL A 1 104 ? 11.353 -4.120 -15.792 1.00 89.62 104 VAL A C 1
ATOM 830 O O . VAL A 1 104 ? 10.952 -3.238 -16.555 1.00 89.62 104 VAL A O 1
ATOM 833 N N . ASP A 1 105 ? 12.559 -4.097 -15.224 1.00 89.06 105 ASP A N 1
ATOM 834 C CA . ASP A 1 105 ? 13.567 -3.045 -15.416 1.00 89.06 105 ASP A CA 1
ATOM 835 C C . ASP A 1 105 ? 13.001 -1.614 -15.303 1.00 89.06 105 ASP A C 1
ATOM 837 O O . ASP A 1 105 ? 13.298 -0.726 -16.108 1.00 89.06 105 ASP A O 1
ATOM 841 N N . GLY A 1 106 ? 12.132 -1.392 -14.313 1.00 90.88 106 GLY A N 1
ATOM 842 C CA . GLY A 1 106 ? 11.541 -0.086 -14.011 1.00 90.88 106 GLY A CA 1
ATOM 843 C C . GLY A 1 106 ? 10.390 0.309 -14.934 1.00 90.88 106 GLY A C 1
ATOM 844 O O . GLY A 1 106 ? 9.993 1.474 -14.969 1.00 90.88 106 GLY A O 1
ATOM 845 N N . LYS A 1 107 ? 9.845 -0.632 -15.710 1.00 92.25 107 LYS A N 1
ATOM 846 C CA . LYS A 1 107 ? 8.714 -0.391 -16.609 1.00 92.25 107 LYS A CA 1
ATOM 847 C C . LYS A 1 107 ? 7.548 -1.296 -16.271 1.00 92.25 107 LYS A C 1
ATOM 849 O O . LYS A 1 107 ? 7.704 -2.510 -16.188 1.00 92.25 107 LYS A O 1
ATOM 854 N N . GLN A 1 108 ? 6.364 -0.704 -16.184 1.00 92.50 108 GLN A N 1
ATOM 855 C CA . GLN A 1 108 ? 5.115 -1.447 -16.158 1.00 92.50 108 GLN A CA 1
ATOM 856 C C . GLN A 1 108 ? 4.877 -2.081 -17.534 1.00 92.50 108 GLN A C 1
ATOM 858 O O . GLN A 1 108 ? 4.685 -1.375 -18.525 1.00 92.50 108 GLN A O 1
ATOM 863 N N . ILE A 1 109 ? 4.903 -3.409 -17.601 1.00 92.12 109 ILE A N 1
ATOM 864 C CA . ILE A 1 109 ? 4.723 -4.160 -18.852 1.00 92.12 109 ILE A CA 1
ATOM 865 C C . ILE A 1 109 ? 3.276 -4.608 -19.062 1.00 92.12 109 ILE A C 1
ATOM 867 O O . ILE A 1 109 ? 2.871 -4.878 -20.191 1.00 92.12 109 ILE A O 1
ATOM 871 N N . THR A 1 110 ? 2.477 -4.641 -17.994 1.00 88.12 110 THR A N 1
ATOM 872 C CA . THR A 1 110 ? 1.050 -4.958 -18.057 1.00 88.12 110 THR A CA 1
ATOM 873 C C . THR A 1 110 ? 0.215 -3.849 -17.430 1.00 88.12 110 THR A C 1
ATOM 875 O O . THR A 1 110 ? 0.594 -3.306 -16.388 1.00 88.12 110 THR A O 1
ATOM 878 N N . PRO A 1 111 ? -0.952 -3.506 -18.008 1.00 87.75 111 PRO A N 1
ATOM 879 C CA . PRO A 1 111 ? -1.933 -2.730 -17.266 1.00 87.75 111 PRO A CA 1
ATOM 880 C C . PRO A 1 111 ? -2.353 -3.503 -16.011 1.00 87.75 111 PRO A C 1
ATOM 882 O O . PRO A 1 111 ? -2.158 -4.715 -15.912 1.00 87.75 111 PRO A O 1
ATOM 885 N N . LEU A 1 112 ? -2.967 -2.796 -15.068 1.00 88.06 112 LEU A N 1
ATOM 886 C CA . LEU A 1 112 ? -3.538 -3.408 -13.877 1.00 88.06 112 LEU A CA 1
ATOM 887 C C . LEU A 1 112 ? -4.552 -4.495 -14.284 1.00 88.06 112 LEU A C 1
ATOM 889 O O . LEU A 1 112 ? -5.537 -4.209 -14.969 1.00 88.06 112 LEU A O 1
ATOM 893 N N . MET A 1 113 ? -4.294 -5.740 -13.891 1.00 87.19 113 MET A N 1
ATOM 894 C CA . MET A 1 113 ? -5.052 -6.919 -14.319 1.00 87.19 113 MET A CA 1
ATOM 895 C C . MET A 1 113 ? -5.389 -7.823 -13.131 1.00 87.19 113 MET A C 1
ATOM 897 O O . MET A 1 113 ? -4.704 -7.747 -12.117 1.00 87.19 113 MET A O 1
ATOM 901 N N . PRO A 1 114 ? -6.422 -8.680 -13.219 1.00 88.75 114 PRO A N 1
ATOM 902 C CA . PRO A 1 114 ? -6.717 -9.632 -12.153 1.00 88.75 114 PRO A CA 1
ATOM 903 C C . PRO A 1 114 ? -5.516 -10.527 -11.845 1.00 88.75 114 PRO A C 1
ATOM 905 O O . PRO A 1 114 ? -4.780 -10.904 -12.761 1.00 88.75 114 PRO A O 1
ATOM 908 N N . GLU A 1 115 ? -5.347 -10.885 -10.574 1.00 85.69 115 GLU A N 1
ATOM 909 C CA . GLU A 1 115 ? -4.357 -11.877 -10.149 1.00 85.69 115 GLU A CA 1
ATOM 910 C C . GLU A 1 115 ? -4.735 -13.263 -10.702 1.00 85.69 115 GLU A C 1
ATOM 912 O O . GLU A 1 115 ? -5.560 -13.981 -10.140 1.00 85.69 115 GLU A O 1
ATOM 917 N N . ASP A 1 116 ? -4.175 -13.602 -11.863 1.00 86.31 116 ASP A N 1
ATOM 918 C CA . ASP A 1 116 ? -4.469 -14.820 -12.616 1.00 86.31 116 ASP A CA 1
ATOM 919 C C . ASP A 1 116 ? -3.153 -15.476 -13.040 1.00 86.31 116 ASP A C 1
ATOM 921 O O . ASP A 1 116 ? -2.508 -15.057 -14.007 1.00 86.31 116 ASP A O 1
ATOM 925 N N . TRP A 1 117 ? -2.737 -16.496 -12.287 1.00 82.06 117 TRP A N 1
ATOM 926 C CA . TRP A 1 117 ? -1.460 -17.175 -12.495 1.00 82.06 117 TRP A CA 1
ATOM 927 C C . TRP A 1 117 ? -1.323 -17.776 -13.892 1.00 82.06 117 TRP A C 1
ATOM 929 O O . TRP A 1 117 ? -0.233 -17.728 -14.452 1.00 82.06 117 TRP A O 1
ATOM 939 N N . ASP A 1 118 ? -2.408 -18.241 -14.512 1.00 86.88 118 ASP A N 1
ATOM 940 C CA . ASP A 1 118 ? -2.350 -18.800 -15.866 1.00 86.88 118 ASP A CA 1
ATOM 941 C C . ASP A 1 118 ? -1.982 -17.734 -16.913 1.00 86.88 118 ASP A C 1
ATOM 943 O O . ASP A 1 118 ? -1.411 -18.051 -17.958 1.00 86.88 118 ASP A O 1
ATOM 947 N N . LYS A 1 119 ? -2.253 -16.453 -16.625 1.00 82.62 119 LYS A N 1
ATOM 948 C CA . LYS A 1 119 ? -1.845 -15.312 -17.463 1.00 82.62 119 LYS A CA 1
ATOM 949 C C . LYS A 1 119 ? -0.501 -14.716 -17.067 1.00 82.62 119 LYS A C 1
ATOM 951 O O . LYS A 1 119 ? 0.169 -14.138 -17.919 1.00 82.62 119 LYS A O 1
ATOM 956 N N . LEU A 1 120 ? -0.115 -14.831 -15.799 1.00 83.00 120 LEU A N 1
ATOM 957 C CA . LEU A 1 120 ? 1.165 -14.327 -15.299 1.00 83.00 120 LEU A CA 1
ATOM 958 C C . LEU A 1 120 ? 2.320 -15.272 -15.654 1.00 83.00 120 LEU A C 1
ATOM 960 O O . LEU A 1 120 ? 3.385 -14.801 -16.043 1.00 83.00 120 LEU A O 1
ATOM 964 N N . CYS A 1 121 ? 2.098 -16.589 -15.604 1.00 81.75 121 CYS A N 1
ATOM 965 C CA . CYS A 1 121 ? 3.113 -17.603 -15.895 1.00 81.75 121 CYS A CA 1
ATOM 966 C C . CYS A 1 121 ? 3.793 -17.427 -17.267 1.00 81.75 121 CYS A C 1
ATOM 968 O O . CYS A 1 121 ? 5.021 -17.469 -17.324 1.00 81.75 121 CYS A O 1
ATOM 970 N N . PRO A 1 122 ? 3.066 -17.176 -18.376 1.00 86.25 122 PRO A N 1
ATOM 971 C CA . PRO A 1 122 ? 3.696 -16.937 -19.675 1.00 86.25 122 PRO A CA 1
ATOM 972 C C . PRO A 1 122 ? 4.610 -15.703 -19.718 1.00 86.25 122 PRO A C 1
ATOM 974 O O . PRO A 1 122 ? 5.567 -15.687 -20.491 1.00 86.25 122 PRO A O 1
ATOM 977 N N . LEU A 1 123 ? 4.350 -14.679 -18.892 1.00 80.88 123 LEU A N 1
ATOM 978 C CA . LEU A 1 123 ? 5.205 -13.488 -18.824 1.00 80.88 123 LEU A CA 1
ATOM 979 C C . LEU A 1 123 ? 6.581 -13.828 -18.243 1.00 80.88 123 LEU A C 1
ATOM 981 O O . LEU A 1 123 ? 7.576 -13.235 -18.647 1.00 80.88 123 LEU A O 1
ATOM 985 N N . TRP A 1 124 ? 6.669 -14.807 -17.346 1.00 77.75 124 TRP A N 1
ATOM 986 C CA . TRP A 1 124 ? 7.954 -15.241 -16.800 1.00 77.75 124 TRP A CA 1
ATOM 987 C C . TRP A 1 124 ? 8.873 -15.840 -17.856 1.00 77.75 124 TRP A C 1
ATOM 989 O O . TRP A 1 124 ? 10.059 -15.525 -17.877 1.00 77.75 124 TRP A O 1
ATOM 999 N N . GLU A 1 125 ? 8.325 -16.640 -18.771 1.00 81.38 125 GLU A N 1
ATOM 1000 C CA . GLU A 1 125 ? 9.112 -17.192 -19.875 1.00 81.38 125 GLU A CA 1
ATOM 1001 C C . GLU A 1 125 ? 9.534 -16.089 -20.855 1.00 81.38 125 GLU A C 1
ATOM 1003 O O . GLU A 1 125 ? 10.673 -16.059 -21.316 1.00 81.38 125 GLU A O 1
ATOM 1008 N N . GLN A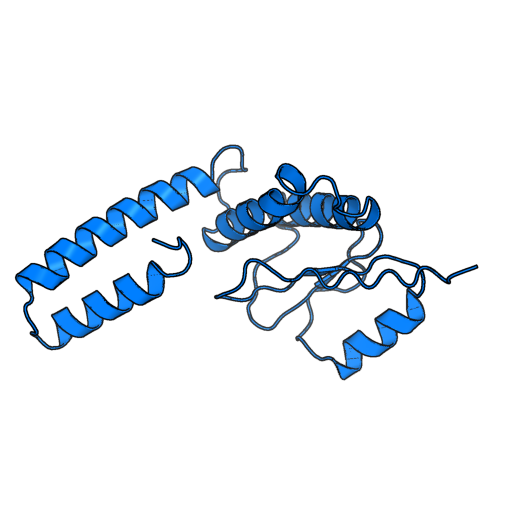 1 126 ? 8.638 -15.135 -21.136 1.00 83.94 126 GLN A N 1
ATOM 1009 C CA . GLN A 1 126 ? 8.923 -14.017 -22.038 1.00 83.94 126 GLN A CA 1
ATOM 1010 C C . GLN A 1 126 ? 10.053 -13.109 -21.526 1.00 83.94 126 GLN A C 1
ATOM 1012 O O . GLN A 1 126 ? 10.827 -12.590 -22.329 1.00 83.94 126 GLN A O 1
ATOM 1017 N N . TYR A 1 127 ? 10.137 -12.905 -20.210 1.00 80.00 127 TYR A N 1
ATOM 1018 C CA . TYR A 1 127 ? 11.110 -12.018 -19.565 1.00 80.00 127 TYR A CA 1
ATOM 1019 C C . TYR A 1 127 ? 12.185 -12.791 -18.793 1.00 80.00 127 TYR A C 1
ATOM 1021 O O . TYR A 1 127 ? 12.778 -12.275 -17.844 1.00 80.00 127 TYR A O 1
ATOM 1029 N N . LYS A 1 128 ? 12.466 -14.031 -19.207 1.00 76.06 128 LYS A N 1
ATOM 1030 C CA . LYS A 1 128 ? 13.518 -14.854 -18.613 1.00 76.06 128 LYS A CA 1
ATOM 1031 C C . LYS A 1 128 ? 14.860 -14.111 -18.625 1.00 76.06 128 LYS A C 1
ATOM 1033 O O . LYS A 1 128 ? 15.286 -13.600 -19.658 1.00 76.06 128 LYS A O 1
ATOM 1038 N N . GLY A 1 129 ? 15.523 -14.069 -17.469 1.00 71.38 129 GLY A N 1
ATOM 1039 C CA . GLY A 1 129 ? 16.783 -13.340 -17.271 1.00 71.38 129 GLY A CA 1
ATOM 1040 C C . GLY A 1 129 ? 16.616 -11.883 -16.820 1.00 71.38 129 GLY A C 1
ATOM 1041 O O . GLY A 1 129 ? 17.618 -11.223 -16.560 1.00 71.38 129 GLY A O 1
ATOM 1042 N N . HIS A 1 130 ? 15.381 -11.394 -16.681 1.00 77.75 130 HIS A N 1
ATOM 1043 C CA . HIS A 1 130 ? 15.075 -10.102 -16.070 1.00 77.75 130 HIS A CA 1
ATOM 1044 C C . HIS A 1 130 ? 14.433 -10.287 -14.690 1.00 77.75 130 HIS A C 1
ATOM 1046 O O . HIS A 1 130 ? 13.717 -11.263 -14.460 1.00 77.75 130 HIS A O 1
ATOM 1052 N N . ALA A 1 131 ? 14.625 -9.320 -13.787 1.00 74.88 131 ALA A N 1
ATOM 1053 C CA . ALA A 1 131 ? 13.899 -9.317 -12.521 1.00 74.88 131 ALA A CA 1
ATOM 1054 C C . ALA A 1 131 ? 12.473 -8.807 -12.734 1.00 74.88 131 ALA A C 1
ATOM 1056 O O . ALA A 1 131 ? 12.243 -7.668 -13.159 1.00 74.88 131 ALA A O 1
ATOM 1057 N N . ILE A 1 132 ? 11.517 -9.666 -12.409 1.00 79.19 132 ILE A N 1
ATOM 1058 C CA . ILE A 1 132 ? 10.093 -9.394 -12.554 1.00 79.19 132 ILE A CA 1
ATOM 1059 C C . ILE A 1 132 ? 9.544 -9.034 -11.180 1.00 79.19 132 ILE A C 1
ATOM 1061 O O . ILE A 1 132 ? 9.748 -9.767 -10.220 1.00 79.19 132 ILE A O 1
ATOM 1065 N N . TRP A 1 133 ? 8.838 -7.913 -11.083 1.00 83.19 133 TRP A N 1
ATOM 1066 C CA . TRP A 1 133 ? 8.142 -7.505 -9.871 1.00 83.19 133 TRP A CA 1
ATOM 1067 C C . TRP A 1 133 ? 6.635 -7.579 -10.088 1.00 83.19 133 TRP A C 1
ATOM 1069 O O . TRP A 1 133 ? 6.082 -6.918 -10.971 1.00 83.19 133 TRP A O 1
ATOM 1079 N N . LEU A 1 134 ? 5.969 -8.380 -9.259 1.00 83.75 134 LEU A N 1
ATOM 1080 C CA . LEU A 1 134 ? 4.516 -8.427 -9.178 1.00 83.75 134 LEU A CA 1
ATOM 1081 C C . LEU A 1 134 ? 4.064 -7.455 -8.089 1.00 83.75 134 LEU A C 1
ATOM 1083 O O . LEU A 1 134 ? 4.153 -7.744 -6.894 1.00 83.75 134 LEU A O 1
ATOM 1087 N N . GLU A 1 135 ? 3.578 -6.292 -8.504 1.00 84.00 135 GLU A N 1
ATOM 1088 C CA . GLU A 1 135 ? 3.049 -5.321 -7.563 1.00 84.00 135 GLU A CA 1
ATOM 1089 C C . GLU A 1 135 ? 1.608 -5.698 -7.239 1.00 84.00 135 GLU A C 1
ATOM 1091 O O . GLU A 1 135 ? 0.710 -5.558 -8.075 1.00 84.00 135 GLU A O 1
ATOM 1096 N N . THR A 1 136 ? 1.422 -6.227 -6.029 1.00 74.75 136 THR A N 1
ATOM 1097 C CA . THR A 1 136 ? 0.126 -6.652 -5.499 1.00 74.75 136 THR A CA 1
ATOM 1098 C C . THR A 1 136 ? -0.289 -5.760 -4.345 1.00 74.75 136 THR A C 1
ATOM 1100 O O . THR A 1 136 ? 0.536 -5.314 -3.545 1.00 74.75 136 THR A O 1
ATOM 1103 N N . VAL A 1 137 ? -1.596 -5.567 -4.214 1.00 63.00 137 VAL A N 1
ATOM 1104 C CA . VAL A 1 137 ? -2.186 -4.990 -3.011 1.00 63.00 137 VAL A CA 1
ATOM 1105 C C . VAL A 1 137 ? -2.722 -6.133 -2.163 1.00 63.00 137 VAL A C 1
ATOM 1107 O O . VAL A 1 137 ? -3.870 -6.555 -2.321 1.00 63.00 137 VAL A O 1
ATOM 1110 N N . 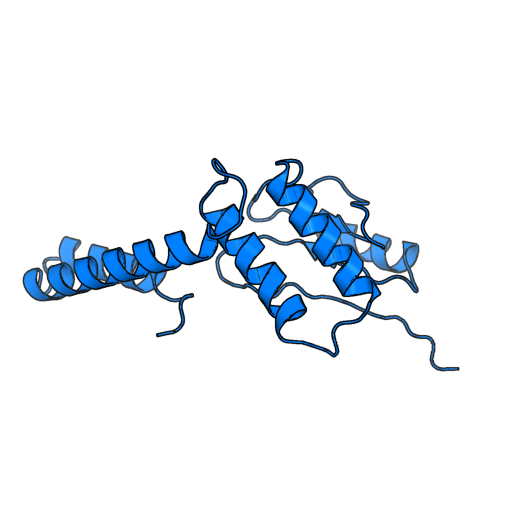CYS A 1 138 ? -1.905 -6.633 -1.240 1.00 52.53 138 CYS A N 1
ATOM 1111 C CA . CYS A 1 138 ? -2.409 -7.488 -0.177 1.00 52.53 138 CYS A CA 1
ATOM 1112 C C . CYS A 1 138 ? -2.781 -6.619 1.025 1.00 52.53 138 CYS A C 1
ATOM 1114 O O . CYS A 1 138 ? -1.932 -5.931 1.586 1.00 52.53 138 CYS A O 1
ATOM 1116 N N . LYS A 1 139 ? -4.042 -6.703 1.466 1.00 45.72 139 LYS A N 1
ATOM 1117 C CA . LYS A 1 139 ? -4.565 -5.995 2.652 1.00 45.72 139 LYS A CA 1
ATOM 1118 C C . LYS A 1 139 ? -3.779 -6.310 3.942 1.00 45.72 139 LYS A C 1
ATOM 1120 O O . LYS A 1 139 ? -3.929 -5.611 4.935 1.00 45.72 139 LYS A O 1
ATOM 1125 N N . TYR A 1 140 ? -2.961 -7.367 3.927 1.00 41.59 140 TYR A N 1
ATOM 1126 C CA . TYR A 1 140 ? -2.294 -7.925 5.104 1.00 41.59 140 TYR A CA 1
ATOM 1127 C C . TYR A 1 140 ? -0.788 -8.182 4.933 1.00 41.59 140 TYR A C 1
ATOM 1129 O O . TYR A 1 140 ? -0.176 -8.721 5.850 1.00 41.59 140 TYR A O 1
ATOM 1137 N N . SER A 1 141 ? -0.170 -7.835 3.796 1.00 42.81 141 SER A N 1
ATOM 1138 C CA . SER A 1 141 ? 1.254 -8.123 3.565 1.00 42.81 141 SER A CA 1
ATOM 1139 C C . SER A 1 141 ? 1.973 -6.982 2.853 1.00 42.81 141 SER A C 1
ATOM 1141 O O . SER A 1 141 ? 1.656 -6.634 1.719 1.00 42.81 141 SER A O 1
ATOM 1143 N N . CYS A 1 142 ? 3.008 -6.462 3.516 1.00 43.22 142 CYS A N 1
ATOM 1144 C CA . CYS A 1 142 ? 4.018 -5.557 2.965 1.00 43.22 142 CYS A CA 1
ATOM 1145 C C . CYS A 1 142 ? 4.885 -6.246 1.898 1.00 43.22 142 CYS A C 1
ATOM 1147 O O . CYS A 1 142 ? 5.549 -5.576 1.110 1.00 43.22 142 CYS A O 1
ATOM 1149 N N . TYR A 1 143 ? 4.900 -7.580 1.881 1.00 43.16 143 TYR A N 1
ATOM 1150 C CA . TYR A 1 143 ? 5.839 -8.381 1.115 1.00 43.16 143 TYR A CA 1
ATOM 1151 C C . TYR A 1 143 ? 5.143 -8.978 -0.103 1.00 43.16 143 TYR A C 1
ATOM 1153 O O . TYR A 1 143 ? 4.383 -9.940 -0.001 1.00 43.16 143 TYR A O 1
ATOM 1161 N N . SER A 1 144 ? 5.437 -8.416 -1.267 1.00 46.50 144 SER A N 1
ATOM 1162 C CA . SER A 1 144 ? 5.272 -9.105 -2.544 1.00 46.50 144 SER A CA 1
ATOM 1163 C C . SER A 1 144 ? 6.534 -8.885 -3.373 1.00 46.50 144 SER A C 1
ATOM 1165 O O . SER A 1 144 ? 6.497 -8.285 -4.439 1.00 46.50 144 SER A O 1
ATOM 1167 N N . LEU A 1 145 ? 7.675 -9.330 -2.836 1.00 45.16 145 LEU A N 1
ATOM 1168 C CA . LEU A 1 145 ? 8.891 -9.512 -3.620 1.00 45.16 145 LEU A CA 1
ATOM 1169 C C . LEU A 1 145 ? 8.907 -10.966 -4.100 1.00 45.16 145 LEU A C 1
ATOM 1171 O O . LEU A 1 145 ? 9.317 -11.861 -3.367 1.00 45.16 145 LEU A O 1
ATOM 1175 N N . ILE A 1 146 ? 8.448 -11.208 -5.325 1.00 49.12 146 ILE A N 1
ATOM 1176 C CA . ILE A 1 146 ? 8.811 -12.423 -6.062 1.00 49.12 146 ILE A CA 1
ATOM 1177 C C . ILE A 1 146 ? 9.837 -11.986 -7.104 1.00 49.12 146 ILE A C 1
ATOM 1179 O O . ILE A 1 146 ? 9.512 -11.852 -8.275 1.00 49.12 146 ILE A O 1
ATOM 1183 N N . SER A 1 147 ? 11.064 -11.698 -6.661 1.00 44.75 147 SER A N 1
ATOM 1184 C CA . SER A 1 147 ? 12.199 -11.577 -7.578 1.00 44.75 147 SER A CA 1
ATOM 1185 C C . SER A 1 147 ? 12.716 -12.986 -7.841 1.00 44.75 147 SER A C 1
ATOM 1187 O O . SER A 1 147 ? 13.319 -13.598 -6.960 1.00 44.75 147 SER A O 1
ATOM 1189 N N . ILE A 1 148 ? 12.442 -13.529 -9.025 1.00 49.59 148 ILE A N 1
ATOM 1190 C CA . ILE A 1 148 ? 13.092 -14.756 -9.492 1.00 49.59 148 ILE A CA 1
ATOM 1191 C C . ILE A 1 148 ? 14.191 -14.317 -10.452 1.00 49.59 148 ILE A C 1
ATOM 1193 O O . ILE A 1 148 ? 13.958 -14.141 -11.645 1.00 49.59 148 ILE A O 1
ATOM 1197 N N . ASP A 1 149 ? 15.394 -14.120 -9.918 1.00 47.19 149 ASP A N 1
ATOM 1198 C CA . ASP A 1 149 ? 16.584 -14.004 -10.750 1.00 47.19 149 ASP A CA 1
ATOM 1199 C C . ASP A 1 149 ? 16.897 -15.394 -11.311 1.00 47.19 149 ASP A C 1
ATOM 1201 O O . ASP A 1 149 ? 17.465 -16.252 -10.632 1.00 47.19 149 ASP A O 1
ATOM 1205 N N . HIS A 1 150 ? 16.557 -15.626 -12.578 1.00 44.72 150 HIS A N 1
ATOM 1206 C CA . HIS A 1 150 ? 17.189 -16.691 -13.350 1.00 44.72 150 HIS A CA 1
ATOM 1207 C C . HIS A 1 150 ? 18.618 -16.259 -13.690 1.00 44.72 150 HIS A C 1
ATOM 1209 O O . HIS A 1 150 ? 18.938 -15.962 -14.838 1.00 44.72 150 HIS A O 1
ATOM 1215 N N . THR A 1 151 ? 19.486 -16.202 -12.681 1.00 39.47 151 THR A N 1
ATOM 1216 C CA . THR A 1 151 ? 20.922 -16.242 -12.937 1.00 39.47 151 THR A CA 1
ATOM 1217 C C . THR A 1 151 ? 21.232 -17.657 -13.401 1.00 39.47 151 THR A C 1
ATOM 1219 O O . THR A 1 151 ? 21.226 -18.612 -12.624 1.00 39.47 151 THR A O 1
ATOM 1222 N N . GLU A 1 152 ? 21.425 -17.817 -14.710 1.00 34.31 152 GLU A N 1
ATOM 1223 C CA . GLU A 1 152 ? 22.080 -19.008 -15.230 1.00 34.31 152 GLU A CA 1
ATOM 1224 C C . GLU A 1 152 ? 23.429 -19.125 -14.520 1.00 34.31 152 GLU A C 1
ATOM 1226 O O . GLU A 1 152 ? 24.288 -18.246 -14.604 1.00 34.31 152 GLU A O 1
ATOM 1231 N N . THR A 1 153 ? 23.570 -20.195 -13.744 1.00 33.69 153 THR A N 1
ATOM 1232 C CA . THR A 1 153 ? 24.846 -20.631 -13.195 1.00 33.69 153 THR A CA 1
ATOM 1233 C C . THR A 1 153 ? 25.707 -21.023 -14.395 1.00 33.69 153 THR A C 1
ATOM 1235 O O . THR A 1 153 ? 25.429 -22.037 -15.037 1.00 33.69 153 THR A O 1
ATOM 1238 N N . LEU A 1 154 ? 26.683 -20.181 -14.743 1.00 32.38 154 LEU A N 1
ATOM 1239 C CA . LEU A 1 154 ? 27.800 -20.557 -15.614 1.00 32.38 154 LEU A CA 1
ATOM 1240 C C . LEU A 1 154 ? 28.820 -21.382 -14.826 1.00 32.38 154 LEU A C 1
ATOM 1242 O O . LEU A 1 154 ? 29.093 -21.016 -13.659 1.00 32.38 154 LEU A O 1
#

pLDDT: mean 81.54, std 16.1, range [32.38, 97.12]

Sequence (154 aa):
MERTNLDASIDMCRRQIDAGCDVERYQAYLDDLLEAKAEIEVDYAEGEPPGLSKDVYQRIWCLKQPVEYDELIPISSKINTDAILEAYRTGKLEIKPGMVSVWVDGKQITPLMPEDWDKLCPLWEQYKGHAIWLETVCKYSCYSLISIDHTETL

Radius of gyration: 18.9 Å; chains: 1; bounding box: 50×36×51 Å

Secondary structure (DSSP, 8-state):
--GGGHHHHHHHHHHHHHTTSSHHHHHHHHHHHHHHHHHHHHHHHTTSPTT--HHHHHHHHHHHHHHHH-TTS-HHHHHHHHHHHHHHHTTSS---TTEEEEEETTEE-S-SEE--HHHHHHHHHHTTTS-EEEEE-BTTBS------------

Foldseek 3Di:
DPLLCLVVLLVVLVVCCVVVHVNVVSVVVNVVSVVVNVVVLVVLCPPADPDADSLLSVLLVLLVCCVVPPPPPDPFSVLLSVLVSVCSRVVVDDADAQWKFKDWSSDTPDDTGGPDCVVVVVVCVVQQQIFIFIDHDDSRDSDRRPGDHPPPDD